Protein AF-A0A0B6YMJ9-F1 (afdb_monomer)

Organism: NCBI:txid1028688

Nearest PDB structures (foldseek):
  3bh7-assembly1_B  TM=9.594E-01  e=5.378E-07  Homo sapiens
  2bx6-assembly1_A  TM=9.738E-01  e=1.752E-06  Homo sapiens

Mean predicted aligned error: 4.58 Å

pLDDT: mean 92.6, std 5.02, range [67.75, 98.06]

Sequence (137 aa):
QLSHQFKSSGLSVFNNNWSNIHDFTPIPDEDANFSYLPLEAKVEDFVPLPEGDEFQSMQIKVDEESSVVPQSLGRRGAFSNESCLVVFFHDGESTERAIKFLHTVKSHKPNSLLVQTKEVAMGPDDAQRVFGSSSYA

InterPro domains:
  IPR016098 Cyclase-associated protein CAP/septum formation inhibitor MinC, C-terminal [G3DSA:2.160.20.70] (1-77)
  IPR036850 Nucleoside diphosphate kinase-like domain superfamily [G3DSA:3.30.70.141] (79-137)
  IPR039093 Protein XRP2 [PTHR15440] (1-136)

Structure (mmCIF, N/CA/C/O backbone):
data_AF-A0A0B6YMJ9-F1
#
_entry.id   AF-A0A0B6YMJ9-F1
#
loop_
_atom_site.group_PDB
_atom_site.id
_atom_site.type_symbol
_atom_site.label_atom_id
_atom_site.label_alt_id
_atom_site.label_comp_id
_atom_site.label_asym_id
_atom_site.label_entity_id
_atom_site.label_seq_id
_atom_site.pdbx_PDB_ins_code
_atom_site.Cartn_x
_atom_site.Cartn_y
_atom_site.Cartn_z
_atom_site.occupancy
_atom_site.B_iso_or_equiv
_atom_s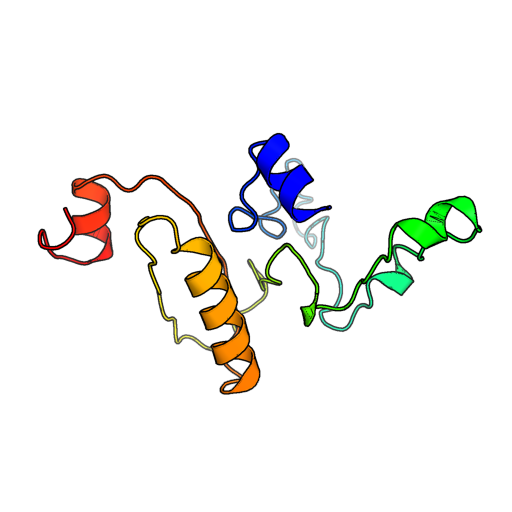ite.auth_seq_id
_atom_site.auth_comp_id
_atom_site.auth_asym_id
_atom_site.auth_atom_id
_atom_site.pdbx_PDB_model_num
ATOM 1 N N . GLN A 1 1 ? -13.556 11.729 6.550 1.00 88.75 1 GLN A N 1
ATOM 2 C CA . GLN A 1 1 ? -14.155 11.901 5.205 1.00 88.75 1 GLN A CA 1
ATOM 3 C C . GLN A 1 1 ? -13.483 11.008 4.161 1.00 88.75 1 GLN A C 1
ATOM 5 O O . GLN A 1 1 ? -14.187 10.253 3.501 1.00 88.75 1 GLN A O 1
ATOM 10 N N . LEU A 1 2 ? -12.149 11.018 4.054 1.00 94.69 2 LEU A N 1
ATOM 11 C CA . LEU A 1 2 ? -11.410 10.238 3.052 1.00 94.69 2 LEU A CA 1
ATOM 12 C C . LEU A 1 2 ? -11.660 8.717 3.117 1.00 94.69 2 LEU A C 1
ATOM 14 O O . LEU A 1 2 ? -11.946 8.110 2.092 1.00 94.69 2 LEU A O 1
ATOM 18 N N . SER A 1 3 ? -11.687 8.097 4.302 1.00 92.75 3 SER A N 1
ATOM 19 C CA . SER A 1 3 ? -11.993 6.655 4.425 1.00 92.75 3 SER A CA 1
ATOM 20 C C . SER A 1 3 ? -13.374 6.286 3.865 1.00 92.75 3 SER A C 1
ATOM 22 O O . SER A 1 3 ? -13.551 5.225 3.270 1.00 92.75 3 SER A O 1
ATOM 24 N N . HIS A 1 4 ? -14.358 7.183 4.004 1.00 94.56 4 HIS A N 1
ATOM 25 C CA . HIS A 1 4 ? -15.676 6.997 3.400 1.00 94.56 4 HIS A CA 1
ATOM 26 C C . HIS A 1 4 ? -15.616 7.128 1.874 1.00 94.56 4 HIS A C 1
ATOM 28 O O . HIS A 1 4 ? -16.263 6.350 1.185 1.00 94.56 4 HIS A O 1
ATOM 34 N N . GLN A 1 5 ? -14.826 8.068 1.344 1.00 97.38 5 GLN A N 1
ATOM 35 C CA . GLN A 1 5 ? -14.631 8.231 -0.102 1.00 97.38 5 GLN A CA 1
ATOM 36 C C . GLN A 1 5 ? -13.990 6.989 -0.740 1.00 97.38 5 GLN A C 1
ATOM 38 O O . GLN A 1 5 ? -14.426 6.565 -1.809 1.00 97.38 5 GLN A O 1
ATOM 43 N N . PHE A 1 6 ? -13.017 6.357 -0.072 1.00 97.25 6 PHE A N 1
ATOM 44 C CA . PHE A 1 6 ? -12.466 5.060 -0.493 1.00 97.25 6 PHE A CA 1
ATOM 45 C C . PHE A 1 6 ? -13.561 3.993 -0.580 1.00 97.25 6 PHE A C 1
ATOM 47 O O . PHE A 1 6 ? -13.751 3.379 -1.632 1.00 97.25 6 PHE A O 1
ATOM 54 N N . LYS A 1 7 ? -14.349 3.844 0.495 1.00 94.31 7 LYS A N 1
ATOM 55 C CA . LYS A 1 7 ? -15.459 2.886 0.553 1.00 94.31 7 LYS A CA 1
ATOM 56 C C . LYS A 1 7 ? -16.498 3.135 -0.543 1.00 94.31 7 LYS A C 1
ATOM 58 O O . LYS A 1 7 ? -16.890 2.195 -1.225 1.00 94.31 7 LYS A O 1
ATOM 63 N N . SER A 1 8 ? -16.931 4.382 -0.738 1.00 97.81 8 SER A N 1
ATOM 64 C CA . SER A 1 8 ? -17.928 4.726 -1.761 1.00 97.81 8 SER A CA 1
ATOM 65 C C . SER A 1 8 ? -17.414 4.532 -3.186 1.00 97.81 8 SER A C 1
ATOM 67 O O . SER A 1 8 ? -18.212 4.326 -4.091 1.00 97.81 8 SER A O 1
ATOM 69 N N . SER A 1 9 ? -16.094 4.579 -3.380 1.00 97.88 9 SER A N 1
ATOM 70 C CA . SER A 1 9 ? -15.451 4.339 -4.676 1.00 97.88 9 SER A CA 1
ATOM 71 C C . SER A 1 9 ? -15.155 2.857 -4.933 1.00 97.88 9 SER A C 1
ATOM 73 O O . SER A 1 9 ? -14.605 2.523 -5.977 1.00 97.88 9 SER A O 1
ATOM 75 N N . GLY A 1 10 ? -15.474 1.961 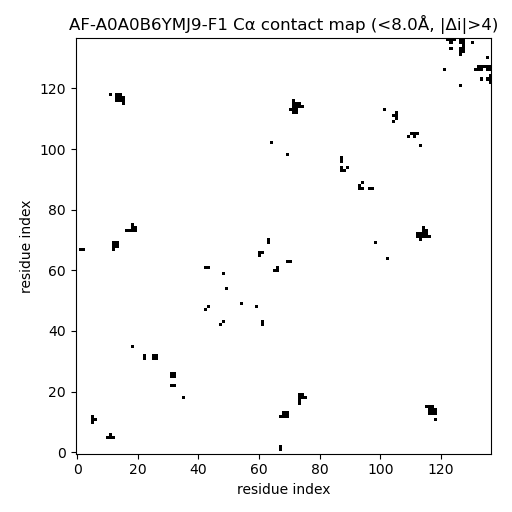-3.989 1.00 96.12 10 GLY A N 1
ATOM 76 C CA . GLY A 1 10 ? -15.137 0.538 -4.088 1.00 96.12 10 GLY A CA 1
ATOM 77 C C . GLY A 1 10 ? -13.632 0.255 -4.016 1.00 96.12 10 GLY A C 1
ATOM 78 O O . GLY A 1 10 ? -13.184 -0.799 -4.460 1.00 96.12 10 GLY A O 1
ATOM 79 N N . LEU A 1 11 ? -12.842 1.190 -3.476 1.00 96.88 11 LEU A N 1
ATOM 80 C CA . LEU A 1 11 ? -11.394 1.060 -3.345 1.00 96.88 11 LEU A CA 1
ATOM 81 C C . LEU A 1 11 ? -11.036 0.555 -1.946 1.00 96.88 11 LEU A C 1
ATOM 83 O O . LEU A 1 11 ? -11.364 1.187 -0.941 1.00 96.88 11 LEU A O 1
ATOM 87 N N . SER A 1 12 ? -10.313 -0.562 -1.884 1.00 96.38 12 SER A N 1
ATOM 88 C CA . SER A 1 12 ? -9.708 -1.033 -0.637 1.00 96.38 12 SER A CA 1
ATOM 89 C C . SER A 1 12 ? -8.416 -0.271 -0.354 1.00 96.38 12 SER A C 1
ATOM 91 O O . SER A 1 12 ? -7.534 -0.183 -1.210 1.00 96.38 12 SER A O 1
ATOM 93 N N . VAL A 1 13 ? -8.274 0.213 0.879 1.00 96.62 13 VAL A N 1
ATOM 94 C CA . VAL A 1 13 ? -7.040 0.846 1.375 1.00 96.62 13 VAL A CA 1
ATOM 95 C C . VAL A 1 13 ? -5.864 -0.133 1.459 1.00 96.62 13 VAL A C 1
ATOM 97 O O . VAL A 1 13 ? -4.715 0.295 1.481 1.00 96.62 13 VAL A O 1
ATOM 100 N N . PHE A 1 14 ? -6.138 -1.442 1.462 1.00 97.75 14 PHE A N 1
ATOM 101 C CA . PHE A 1 14 ? -5.128 -2.500 1.476 1.00 97.75 14 PHE A CA 1
ATOM 102 C C . PHE A 1 14 ? -4.726 -2.961 0.069 1.00 97.75 14 PHE A C 1
ATOM 104 O O . PHE A 1 14 ? -3.822 -3.772 -0.078 1.00 97.75 14 PHE A O 1
ATOM 111 N N . ASN A 1 15 ? -5.381 -2.482 -0.991 1.00 98.06 15 ASN A N 1
ATOM 112 C CA . ASN A 1 15 ? -5.063 -2.861 -2.367 1.00 98.06 15 ASN A CA 1
ATOM 113 C C . ASN A 1 15 ? -4.288 -1.750 -3.077 1.00 98.06 15 ASN A C 1
ATOM 115 O O . ASN A 1 15 ? -4.813 -1.071 -3.956 1.00 98.06 15 ASN A O 1
ATOM 119 N N . ASN A 1 16 ? -3.010 -1.603 -2.725 1.00 97.38 16 ASN A N 1
ATOM 120 C CA . ASN A 1 16 ? -2.118 -0.615 -3.321 1.00 97.38 16 ASN A CA 1
ATOM 121 C C . ASN A 1 16 ? -0.859 -1.285 -3.907 1.00 97.38 16 ASN A C 1
ATOM 123 O O . ASN A 1 16 ? -0.144 -2.001 -3.211 1.00 97.38 16 ASN A O 1
ATOM 127 N N . ASN A 1 17 ? -0.604 -1.062 -5.200 1.00 96.44 17 ASN A N 1
ATOM 128 C CA . ASN A 1 17 ? 0.536 -1.608 -5.944 1.00 96.44 17 ASN A CA 1
ATOM 129 C C . ASN A 1 17 ? 1.372 -0.486 -6.597 1.00 96.44 17 ASN A C 1
ATOM 131 O O . ASN A 1 17 ? 1.843 -0.630 -7.724 1.00 96.44 17 ASN A O 1
ATOM 135 N N . TRP A 1 18 ? 1.517 0.645 -5.897 1.00 96.94 18 TRP A N 1
ATOM 136 C CA . TRP A 1 18 ? 2.121 1.884 -6.405 1.00 96.94 18 TRP A CA 1
ATOM 137 C C . TRP A 1 18 ? 3.534 1.715 -6.989 1.00 96.94 18 TRP A C 1
ATOM 139 O O . TRP A 1 18 ? 3.910 2.452 -7.892 1.00 96.94 18 TRP A O 1
ATOM 149 N N . SER A 1 19 ? 4.319 0.752 -6.495 1.00 95.81 19 SER A N 1
ATOM 150 C CA . SER A 1 19 ? 5.724 0.580 -6.885 1.00 95.81 19 SER A CA 1
ATOM 151 C C . SER A 1 19 ? 5.951 -0.384 -8.055 1.00 95.81 19 SER A C 1
ATOM 153 O O . SER A 1 19 ? 7.057 -0.465 -8.568 1.00 95.81 19 SER A O 1
ATOM 155 N N . ASN A 1 20 ? 4.973 -1.204 -8.449 1.00 95.62 20 ASN A N 1
ATOM 156 C CA . ASN A 1 20 ? 5.178 -2.205 -9.504 1.00 95.62 20 ASN A CA 1
ATOM 157 C C . ASN A 1 20 ? 4.844 -1.619 -10.881 1.00 95.62 20 ASN A C 1
ATOM 159 O O . ASN A 1 20 ? 3.809 -1.934 -11.471 1.00 95.62 20 ASN A O 1
ATOM 163 N N . ILE A 1 21 ? 5.714 -0.729 -11.345 1.00 96.25 21 ILE A N 1
ATOM 164 C CA . ILE A 1 21 ? 5.549 -0.003 -12.601 1.00 96.25 21 ILE A CA 1
ATOM 165 C C . ILE A 1 21 ? 5.974 -0.906 -13.762 1.00 96.25 21 ILE A C 1
ATOM 167 O O . ILE A 1 21 ? 7.025 -1.547 -13.718 1.00 96.25 21 ILE A O 1
ATOM 171 N N . HIS A 1 22 ? 5.138 -0.961 -14.797 1.00 95.88 22 HIS A N 1
ATOM 172 C CA . HIS A 1 22 ? 5.479 -1.587 -16.067 1.00 95.88 22 HIS A CA 1
ATOM 173 C C . HIS A 1 22 ? 5.839 -0.499 -17.077 1.00 95.88 22 HIS A C 1
ATOM 175 O O . HIS A 1 22 ? 5.008 0.356 -17.382 1.00 95.88 22 HIS A O 1
ATOM 181 N N . ASP A 1 23 ? 7.068 -0.544 -17.581 1.00 96.44 23 ASP A N 1
ATOM 182 C CA . ASP A 1 23 ? 7.528 0.318 -18.663 1.00 96.44 23 ASP A CA 1
ATOM 183 C C . ASP A 1 23 ? 7.314 -0.398 -20.001 1.00 96.44 23 ASP A C 1
ATOM 185 O O . ASP A 1 23 ? 7.917 -1.440 -20.262 1.00 96.44 23 ASP A O 1
ATOM 189 N N . PHE A 1 24 ? 6.422 0.144 -20.832 1.00 97.38 24 PHE A N 1
ATOM 190 C CA . PHE A 1 24 ? 6.134 -0.397 -22.162 1.00 97.38 24 PHE A CA 1
ATOM 191 C C . PHE A 1 24 ? 7.227 -0.064 -23.189 1.00 97.38 24 PHE A C 1
ATOM 193 O O . PHE A 1 24 ? 7.247 -0.658 -24.267 1.00 97.38 24 PHE A O 1
ATOM 200 N N . THR A 1 25 ? 8.117 0.881 -22.880 1.00 96.00 25 THR A N 1
ATOM 201 C CA . THR A 1 25 ? 9.148 1.397 -23.787 1.00 96.00 25 THR A CA 1
ATOM 202 C C . THR A 1 25 ? 10.500 1.510 -23.075 1.00 96.00 25 THR A C 1
ATOM 204 O O . THR A 1 25 ? 11.056 2.608 -22.998 1.00 96.00 25 THR A O 1
ATOM 207 N N . PRO A 1 26 ? 11.048 0.399 -22.545 1.00 96.06 26 PRO A N 1
ATOM 208 C CA . PRO A 1 26 ? 12.354 0.431 -21.904 1.00 96.06 26 PRO A CA 1
ATOM 209 C C . PRO A 1 26 ? 13.426 0.803 -22.931 1.00 96.06 26 PRO A C 1
ATOM 211 O O . PRO A 1 26 ? 13.404 0.316 -24.067 1.00 96.06 26 PRO A O 1
ATOM 214 N N . ILE A 1 27 ? 14.369 1.651 -22.527 1.00 95.94 27 ILE A N 1
ATOM 215 C CA . ILE A 1 27 ? 15.523 1.998 -23.354 1.00 95.94 27 ILE A CA 1
ATOM 216 C C . ILE A 1 27 ? 16.599 0.930 -23.104 1.00 95.94 27 ILE A C 1
ATOM 218 O O . ILE A 1 27 ? 17.012 0.751 -21.956 1.00 95.94 27 ILE A O 1
ATOM 222 N N . PRO A 1 28 ? 17.017 0.158 -24.127 1.00 94.25 28 PRO A N 1
ATOM 223 C CA . PRO A 1 28 ? 18.055 -0.851 -23.952 1.00 94.25 28 PRO A CA 1
ATOM 224 C C . PRO A 1 28 ? 19.344 -0.231 -23.414 1.00 94.25 28 PRO A C 1
ATOM 226 O O . PRO A 1 28 ? 19.742 0.840 -23.860 1.00 94.25 28 PRO A O 1
ATOM 229 N N . ASP A 1 29 ? 19.992 -0.936 -22.488 1.00 93.12 29 ASP A N 1
ATOM 230 C CA . ASP A 1 29 ? 21.267 -0.547 -21.871 1.00 93.12 29 ASP A CA 1
ATOM 231 C C . ASP A 1 29 ? 21.239 0.752 -21.031 1.00 93.12 29 ASP A C 1
ATOM 233 O O . ASP A 1 29 ? 22.293 1.213 -20.593 1.00 93.12 29 ASP A O 1
ATOM 237 N N . GLU A 1 30 ? 20.055 1.304 -20.741 1.00 94.69 30 GLU A N 1
ATOM 238 C CA . GLU A 1 30 ? 19.863 2.433 -19.822 1.00 94.69 30 GLU A CA 1
ATOM 239 C C . GLU A 1 30 ? 19.119 2.022 -18.540 1.00 94.69 30 GLU A C 1
ATOM 241 O O . GLU A 1 30 ? 18.480 0.967 -18.458 1.00 94.69 30 GLU A O 1
ATOM 246 N N . ASP A 1 31 ? 19.216 2.877 -17.517 1.00 91.56 31 ASP A N 1
ATOM 247 C CA . ASP A 1 31 ? 18.416 2.748 -16.301 1.00 91.56 31 ASP A CA 1
ATOM 248 C C . ASP A 1 31 ? 16.915 2.884 -16.612 1.00 91.56 31 ASP A C 1
ATOM 250 O O . ASP A 1 31 ? 16.499 3.407 -17.647 1.00 91.56 31 ASP A O 1
ATOM 254 N N . ALA A 1 32 ? 16.070 2.416 -15.690 1.00 92.62 32 ALA A N 1
ATOM 255 C CA . ALA A 1 32 ? 14.625 2.515 -15.853 1.00 92.62 32 ALA A CA 1
ATOM 256 C C . ALA A 1 32 ? 14.173 3.977 -16.040 1.00 92.62 32 ALA A C 1
ATOM 258 O O . ALA A 1 32 ? 14.601 4.869 -15.309 1.00 92.62 32 ALA A O 1
ATOM 259 N N . ASN A 1 33 ? 13.200 4.201 -16.933 1.00 96.06 33 ASN A N 1
ATOM 260 C CA . ASN A 1 33 ? 12.583 5.518 -17.172 1.00 96.06 33 ASN A CA 1
ATOM 261 C C . ASN A 1 33 ? 11.796 6.070 -15.967 1.00 96.06 33 ASN A C 1
ATOM 263 O O . ASN A 1 33 ? 11.195 7.143 -16.029 1.00 96.06 33 ASN A O 1
ATOM 267 N N . PHE A 1 34 ? 11.748 5.318 -14.873 1.00 95.25 34 PHE A N 1
ATOM 268 C CA . PHE A 1 34 ? 11.097 5.693 -13.637 1.00 95.25 34 PHE A CA 1
ATOM 269 C C . PHE A 1 34 ? 12.010 5.376 -12.460 1.00 95.25 34 PHE A C 1
ATOM 271 O O . PHE A 1 34 ? 12.815 4.446 -12.478 1.00 95.25 34 PHE A O 1
ATOM 278 N N . SER A 1 35 ? 11.817 6.122 -11.386 1.00 94.44 35 SER A N 1
ATOM 279 C CA . SER A 1 35 ? 12.442 5.861 -10.100 1.00 94.44 35 SER A CA 1
ATOM 280 C C . SER A 1 35 ? 11.425 6.097 -8.990 1.00 94.44 35 SER A C 1
ATOM 282 O O . SER A 1 35 ? 10.322 6.601 -9.217 1.00 94.44 35 SER A O 1
ATOM 284 N N . TYR A 1 36 ? 11.771 5.690 -7.774 1.00 94.38 36 TYR A N 1
ATOM 285 C CA . TYR A 1 36 ? 10.948 5.972 -6.607 1.00 94.38 36 TYR A CA 1
ATOM 286 C C . TYR A 1 36 ? 11.438 7.243 -5.917 1.00 94.38 36 TYR A C 1
ATOM 288 O O . TYR A 1 36 ? 12.644 7.457 -5.800 1.00 94.38 36 TYR A O 1
ATOM 296 N N . LEU A 1 37 ? 10.512 8.032 -5.369 1.00 95.06 37 LEU A N 1
ATOM 297 C CA . LEU A 1 37 ? 10.869 9.147 -4.486 1.00 95.06 37 LEU A CA 1
ATOM 298 C C . LEU A 1 37 ? 11.708 8.656 -3.286 1.00 95.06 37 LEU A C 1
ATOM 300 O O . LEU A 1 37 ? 11.546 7.498 -2.880 1.00 95.06 37 LEU A O 1
ATOM 304 N N . PRO A 1 38 ? 12.576 9.493 -2.690 1.00 93.19 38 PRO A N 1
ATOM 305 C CA . PRO A 1 38 ? 13.262 9.166 -1.436 1.00 93.19 38 PRO A CA 1
ATOM 306 C C . PRO A 1 38 ? 12.280 8.751 -0.328 1.00 93.19 38 PRO A C 1
ATOM 308 O O . PRO A 1 38 ? 11.130 9.185 -0.333 1.00 93.19 38 PRO A O 1
ATOM 311 N N . LEU A 1 39 ? 12.704 7.904 0.616 1.00 89.25 39 LEU A N 1
ATOM 312 C CA . LEU A 1 39 ? 11.833 7.474 1.726 1.00 89.25 39 LEU A CA 1
ATOM 313 C C . LEU A 1 39 ? 11.542 8.622 2.700 1.00 89.25 39 LEU A C 1
ATOM 315 O O . LEU A 1 39 ? 10.485 8.664 3.317 1.00 89.25 39 LEU A O 1
ATOM 319 N N . GLU A 1 40 ? 12.479 9.556 2.796 1.00 91.19 40 GLU A N 1
ATOM 320 C CA . GLU A 1 40 ? 12.464 10.727 3.665 1.00 91.19 40 GLU A CA 1
ATOM 321 C C . GLU A 1 40 ? 11.754 11.923 3.012 1.00 91.19 40 GLU A C 1
ATOM 323 O O . GLU A 1 40 ? 11.672 12.996 3.612 1.00 91.19 40 GLU A O 1
ATOM 328 N N . ALA A 1 41 ? 11.264 11.754 1.778 1.00 94.06 41 ALA A N 1
ATOM 329 C CA . ALA A 1 41 ? 10.522 12.775 1.055 1.00 94.06 41 ALA A CA 1
ATOM 330 C C . ALA A 1 41 ? 9.253 13.155 1.827 1.00 94.06 41 ALA A C 1
ATOM 332 O O . ALA A 1 41 ? 8.424 12.297 2.142 1.00 94.06 41 ALA A O 1
ATOM 333 N N . LYS A 1 42 ? 9.077 14.449 2.104 1.00 93.75 42 LYS A N 1
ATOM 334 C CA . LYS A 1 42 ? 7.855 14.945 2.736 1.00 93.75 42 LYS A CA 1
ATOM 335 C C . LYS A 1 42 ? 6.796 15.170 1.673 1.00 93.75 42 LYS A C 1
ATOM 337 O O . LYS A 1 42 ? 7.083 15.740 0.627 1.00 93.75 42 LYS A O 1
ATOM 342 N N . VAL A 1 43 ? 5.557 14.775 1.961 1.00 94.81 43 VAL A N 1
ATOM 343 C CA . VAL A 1 43 ? 4.421 14.973 1.044 1.00 94.81 43 VAL A CA 1
ATOM 344 C C . VAL A 1 43 ? 4.286 16.446 0.643 1.00 94.81 43 VAL A C 1
ATOM 346 O O . VAL A 1 43 ? 4.087 16.739 -0.531 1.00 94.81 43 VAL A O 1
ATOM 349 N N . GLU A 1 44 ? 4.479 17.360 1.594 1.00 94.75 44 GLU A N 1
ATOM 350 C CA . GLU A 1 44 ? 4.334 18.810 1.406 1.00 94.75 44 GLU A CA 1
ATOM 351 C C . GLU A 1 44 ? 5.360 19.414 0.438 1.00 94.75 44 GLU A C 1
ATOM 353 O O . GLU A 1 44 ? 5.067 20.429 -0.188 1.00 94.75 44 GLU A O 1
ATOM 358 N N . ASP A 1 45 ? 6.523 18.774 0.259 1.00 94.06 45 ASP A N 1
ATOM 359 C CA . ASP A 1 45 ? 7.545 19.232 -0.691 1.00 94.06 45 ASP A CA 1
ATOM 360 C C . ASP A 1 45 ? 7.092 19.033 -2.154 1.00 94.06 45 ASP A C 1
ATOM 362 O O . ASP A 1 45 ? 7.618 19.672 -3.065 1.00 94.06 45 ASP A O 1
ATOM 366 N N . PHE A 1 46 ? 6.110 18.152 -2.387 1.00 96.00 46 PHE A N 1
ATOM 367 C CA . PHE A 1 46 ? 5.583 17.808 -3.714 1.00 96.00 46 PHE A CA 1
ATOM 368 C C . PHE A 1 46 ? 4.126 18.237 -3.901 1.00 96.00 46 PHE A C 1
ATOM 370 O O . PHE A 1 46 ? 3.717 18.586 -5.008 1.00 96.00 46 PHE A O 1
ATOM 377 N N . VAL A 1 47 ? 3.334 18.180 -2.831 1.00 95.31 47 VAL A N 1
ATOM 378 C CA . VAL A 1 47 ? 1.908 18.506 -2.814 1.00 95.31 47 VAL A CA 1
ATOM 379 C C . VAL A 1 47 ? 1.647 19.416 -1.610 1.00 95.31 47 VAL A C 1
ATOM 381 O O . VAL A 1 47 ? 1.381 18.914 -0.515 1.00 95.31 47 VAL A O 1
ATOM 384 N N . PRO A 1 48 ? 1.747 20.747 -1.779 1.00 92.50 48 PRO A N 1
ATOM 385 C CA . PRO A 1 48 ? 1.504 21.683 -0.691 1.00 92.50 48 PRO A CA 1
ATOM 386 C C . PRO A 1 48 ? 0.042 21.626 -0.243 1.00 92.50 48 PRO A C 1
ATOM 388 O O . PRO A 1 48 ? -0.866 21.362 -1.040 1.00 92.50 48 PRO A O 1
ATOM 391 N N . LEU A 1 49 ? -0.190 21.890 1.042 1.00 92.69 49 LEU A N 1
ATOM 392 C CA . LEU A 1 49 ? -1.544 22.000 1.571 1.00 92.69 49 LEU A CA 1
ATOM 393 C C . LEU A 1 49 ? -2.256 23.206 0.940 1.00 92.69 49 LEU A C 1
ATOM 395 O O . LEU A 1 49 ? -1.641 24.262 0.786 1.00 92.69 49 LEU A O 1
ATOM 399 N N . PRO A 1 50 ? -3.542 23.071 0.573 1.00 92.69 50 PRO A N 1
ATOM 400 C CA . PRO A 1 50 ? -4.290 24.182 0.009 1.00 92.69 50 PRO A CA 1
ATOM 401 C C . PRO A 1 50 ? -4.427 25.312 1.037 1.00 92.69 50 PRO A C 1
ATOM 403 O O . PRO A 1 50 ? -4.789 25.082 2.192 1.00 92.69 50 PRO A O 1
ATOM 406 N N . GLU A 1 51 ? -4.150 26.535 0.591 1.00 89.19 51 GLU A N 1
ATOM 407 C CA . GLU A 1 51 ? -4.347 27.764 1.360 1.00 89.19 51 GLU A CA 1
ATOM 408 C C . GLU A 1 51 ? -5.745 28.338 1.087 1.00 89.19 51 GLU A C 1
ATOM 410 O O . GLU A 1 51 ? -6.271 28.190 -0.015 1.00 89.19 51 GLU A O 1
ATOM 415 N N . GLY A 1 52 ? -6.345 29.005 2.076 1.00 89.75 52 GLY A N 1
ATOM 416 C CA . GLY A 1 52 ? -7.668 29.630 1.954 1.00 89.75 52 GLY A CA 1
ATOM 417 C C . GLY A 1 52 ? -8.660 29.156 3.015 1.00 89.75 52 GLY A C 1
ATOM 418 O O . GLY A 1 52 ? -8.645 27.999 3.449 1.00 89.75 52 GLY A O 1
ATOM 419 N N . ASP A 1 53 ? -9.532 30.066 3.450 1.00 90.12 53 ASP A N 1
ATOM 420 C CA . ASP A 1 53 ? -10.531 29.794 4.490 1.00 90.12 53 ASP A CA 1
ATOM 421 C C . ASP A 1 53 ? -11.531 28.710 4.052 1.00 90.12 53 ASP A C 1
ATOM 423 O O . ASP A 1 53 ? -12.023 27.942 4.882 1.00 90.12 53 ASP A O 1
ATOM 427 N N . GLU A 1 54 ? -11.785 28.574 2.746 1.00 92.38 54 GLU A N 1
ATOM 428 C CA . GLU A 1 54 ? -12.684 27.559 2.197 1.00 92.38 54 GLU A CA 1
ATOM 429 C C . GLU A 1 54 ? -12.218 26.115 2.461 1.00 92.38 54 GLU A C 1
ATOM 431 O O . GLU A 1 54 ? -13.048 25.205 2.550 1.00 92.38 54 GLU A O 1
ATOM 436 N N . PHE A 1 55 ? -10.913 25.895 2.660 1.00 90.12 55 PHE A N 1
ATOM 437 C CA . PHE A 1 55 ? -10.331 24.568 2.888 1.00 90.12 55 PHE A CA 1
ATOM 438 C C . PHE A 1 55 ? -10.117 24.242 4.372 1.00 90.12 55 PHE A C 1
ATOM 440 O O . PHE A 1 55 ? -9.869 23.083 4.710 1.00 90.12 55 PHE A O 1
ATOM 447 N N . GLN A 1 56 ? -10.279 25.211 5.284 1.00 85.88 56 GLN A N 1
ATOM 448 C CA . GLN A 1 56 ? -10.051 25.002 6.725 1.00 85.88 56 GLN A CA 1
ATOM 449 C C . GLN A 1 56 ? -10.928 23.891 7.314 1.00 85.88 56 GLN A C 1
ATOM 451 O O . GLN A 1 56 ? -10.503 23.152 8.20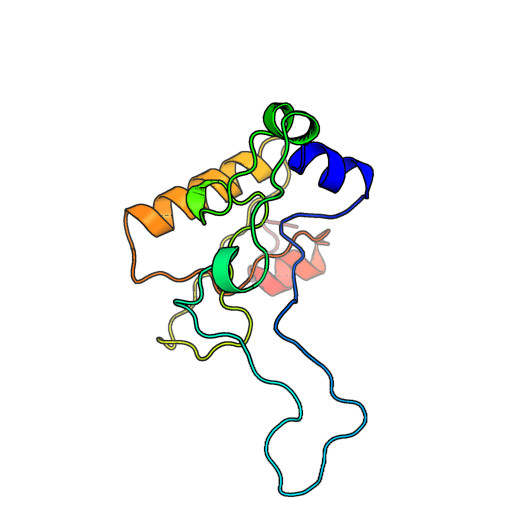4 1.00 85.88 56 GLN A O 1
ATOM 456 N N . SER A 1 57 ? -12.144 23.724 6.786 1.00 90.81 57 SER A N 1
ATOM 457 C CA . SER A 1 57 ? -13.071 22.678 7.229 1.00 90.81 57 SER A CA 1
ATOM 458 C C . SER A 1 57 ? -12.590 21.249 6.928 1.00 90.81 57 SER A C 1
ATOM 460 O O . SER A 1 57 ? -13.064 20.307 7.564 1.00 90.81 57 SER A O 1
ATOM 462 N N . MET A 1 58 ? -11.638 21.069 6.002 1.00 89.81 58 MET A N 1
ATOM 463 C CA . MET A 1 58 ? -11.177 19.751 5.552 1.00 89.81 58 MET A CA 1
ATOM 464 C C . MET A 1 58 ? -10.217 19.062 6.530 1.00 89.81 58 MET A C 1
ATOM 466 O O . MET A 1 58 ? -10.081 17.841 6.459 1.00 89.81 58 MET A O 1
ATOM 470 N N . GLN A 1 59 ? -9.572 19.811 7.436 1.00 90.06 59 GLN A N 1
ATOM 471 C CA . GLN A 1 59 ? -8.644 19.284 8.45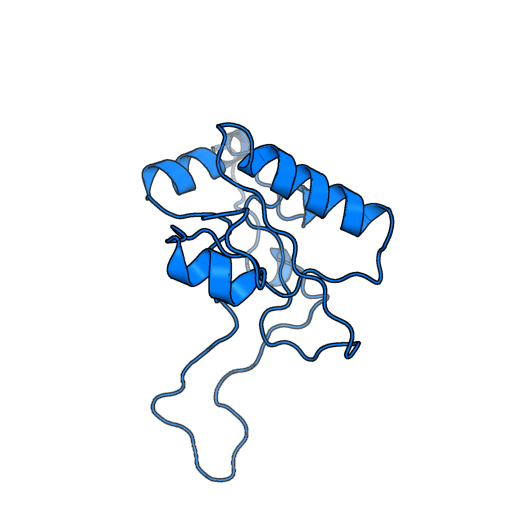4 1.00 90.06 59 GLN A CA 1
ATOM 472 C C . GLN A 1 59 ? -7.610 18.291 7.878 1.00 90.06 59 GLN A C 1
ATOM 474 O O . GLN A 1 59 ? -7.430 17.187 8.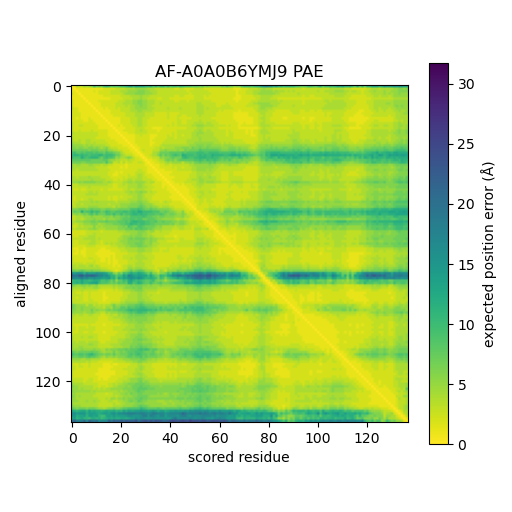396 1.00 90.06 59 GLN A O 1
ATOM 479 N N . ILE A 1 60 ? -6.970 18.664 6.765 1.00 93.19 60 ILE A N 1
ATOM 480 C CA . ILE A 1 60 ? -6.038 17.794 6.038 1.00 93.19 60 ILE A CA 1
ATOM 481 C C . ILE A 1 60 ? -4.804 17.524 6.901 1.00 93.19 60 ILE A C 1
ATOM 483 O O . ILE A 1 60 ? -4.219 18.437 7.479 1.00 93.19 60 ILE A O 1
ATOM 487 N N . LYS A 1 61 ? -4.407 16.254 6.955 1.00 93.62 61 LYS A N 1
ATOM 488 C CA . LYS A 1 61 ? -3.160 15.799 7.561 1.00 93.62 61 LYS A CA 1
ATOM 489 C C . LYS A 1 61 ? -2.391 14.960 6.551 1.00 93.62 61 LYS A C 1
ATOM 491 O O . LYS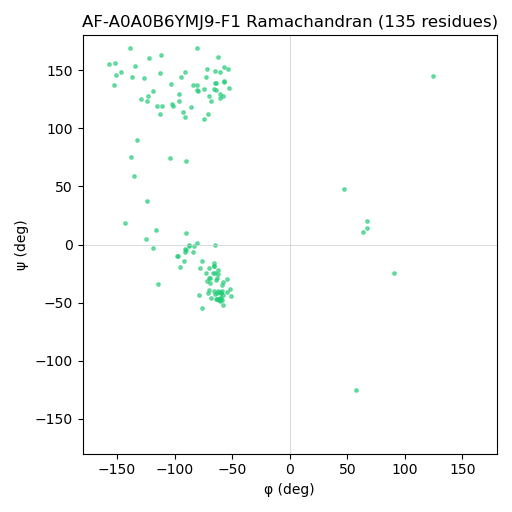 A 1 61 ? -2.995 14.236 5.760 1.00 93.62 61 LYS A O 1
ATOM 496 N N . VAL A 1 62 ? -1.073 15.094 6.577 1.00 94.06 62 VAL A N 1
ATOM 497 C CA . VAL A 1 62 ? -0.138 14.457 5.633 1.00 94.06 62 VAL A CA 1
ATOM 498 C C . VAL A 1 62 ? 0.930 13.630 6.344 1.00 94.06 62 VAL A C 1
ATOM 500 O O . VAL A 1 62 ? 1.845 13.114 5.706 1.00 94.06 62 VAL A O 1
ATOM 503 N N . ASP A 1 63 ? 0.825 13.504 7.667 1.00 91.56 63 ASP A N 1
ATOM 504 C CA . ASP A 1 63 ? 1.676 12.619 8.444 1.00 91.56 63 ASP A CA 1
ATOM 505 C C . ASP A 1 63 ? 1.302 11.150 8.202 1.00 91.56 63 ASP A C 1
ATOM 507 O O . ASP A 1 63 ? 0.156 10.799 7.919 1.00 91.56 63 ASP A O 1
ATOM 511 N N . GLU A 1 64 ? 2.291 10.272 8.326 1.00 88.56 64 GLU A N 1
ATOM 512 C CA . GLU A 1 64 ? 2.113 8.845 8.070 1.00 88.56 64 GLU A CA 1
ATOM 513 C C . GLU A 1 64 ? 1.124 8.181 9.046 1.00 88.56 64 GLU A C 1
ATOM 515 O O . GLU A 1 64 ? 0.444 7.226 8.675 1.00 88.56 64 GLU A O 1
ATOM 520 N N . GLU A 1 65 ? 1.022 8.669 10.286 1.00 87.88 65 GLU A N 1
ATOM 521 C CA . GLU A 1 65 ? 0.167 8.069 11.318 1.00 87.88 65 GLU A CA 1
ATOM 522 C C . GLU A 1 65 ? -1.321 8.299 11.049 1.00 87.88 65 GLU A C 1
ATOM 524 O O . GLU A 1 65 ? -2.145 7.447 11.383 1.00 87.88 65 GLU A O 1
ATOM 529 N N . SER A 1 66 ? -1.667 9.428 10.430 1.00 91.19 66 SER A N 1
ATOM 530 C CA . SER A 1 66 ? -3.035 9.774 10.048 1.00 91.19 66 SER A CA 1
ATOM 531 C C . SER A 1 66 ? -3.428 9.297 8.648 1.00 91.19 66 SER A C 1
ATOM 533 O O . SER A 1 66 ? -4.595 9.433 8.259 1.00 91.19 66 SER A O 1
ATOM 535 N N . SER A 1 67 ? -2.489 8.712 7.895 1.00 94.00 67 SER A N 1
ATOM 536 C CA . SER A 1 67 ? -2.750 8.220 6.546 1.00 94.00 67 SER A CA 1
ATOM 537 C C . SER A 1 67 ? -3.830 7.137 6.538 1.00 94.00 67 SER A C 1
ATOM 539 O O . SER A 1 67 ? -3.761 6.128 7.239 1.00 94.00 67 SER A O 1
ATOM 541 N N . VAL A 1 68 ? -4.824 7.317 5.667 1.00 95.06 68 VAL A N 1
ATOM 542 C CA . VAL A 1 68 ? -5.890 6.328 5.437 1.00 95.06 68 VAL A CA 1
ATOM 543 C C . VAL A 1 68 ? -5.359 5.080 4.724 1.00 95.06 68 VAL A C 1
ATOM 545 O O . VAL A 1 68 ? -5.902 3.991 4.899 1.00 95.06 68 VAL A O 1
ATOM 548 N N . VAL A 1 69 ? -4.305 5.232 3.919 1.00 96.06 69 VAL A N 1
ATOM 549 C CA . VAL A 1 69 ? -3.643 4.135 3.208 1.00 96.06 69 VAL A CA 1
ATOM 550 C C . VAL A 1 69 ? -2.355 3.785 3.956 1.00 96.06 69 VAL A C 1
ATOM 552 O O . VAL A 1 69 ? -1.491 4.657 4.081 1.00 96.06 69 VAL A O 1
ATOM 555 N N . PRO A 1 70 ? -2.177 2.537 4.428 1.00 95.12 70 PRO A N 1
ATOM 556 C CA . PRO A 1 70 ? -0.945 2.133 5.094 1.00 95.12 70 PRO A CA 1
ATOM 557 C C . PRO A 1 70 ? 0.282 2.342 4.201 1.00 95.12 70 PRO A C 1
ATOM 559 O O . PRO A 1 70 ? 0.325 1.860 3.063 1.00 95.12 70 PRO A O 1
ATOM 562 N N . GLN A 1 71 ? 1.296 3.036 4.719 1.00 93.56 71 GLN A N 1
ATOM 563 C CA . GLN A 1 71 ? 2.532 3.277 3.983 1.00 93.56 71 GLN A CA 1
ATOM 564 C C . GLN A 1 71 ? 3.324 1.971 3.864 1.00 93.56 71 GLN A C 1
ATOM 566 O O . GLN A 1 71 ? 3.805 1.413 4.848 1.00 93.56 71 GLN A O 1
ATOM 571 N N . SER A 1 72 ? 3.423 1.461 2.638 1.00 94.31 72 SER A N 1
ATOM 572 C CA . SER A 1 72 ? 4.100 0.205 2.317 1.00 94.31 72 SER A CA 1
ATOM 573 C C . SER A 1 72 ? 5.348 0.456 1.477 1.00 94.31 72 SER A C 1
ATOM 575 O O . SER A 1 72 ? 5.382 1.373 0.655 1.00 94.31 72 SER A O 1
ATOM 577 N N . LEU A 1 73 ? 6.375 -0.376 1.658 1.00 93.94 73 LEU A N 1
ATOM 578 C CA . LEU A 1 73 ? 7.619 -0.294 0.890 1.00 93.94 73 LEU A CA 1
ATOM 579 C C . LEU A 1 73 ? 7.465 -0.777 -0.554 1.00 93.94 73 LEU A C 1
ATOM 581 O O . LEU A 1 73 ? 8.239 -0.367 -1.420 1.00 93.94 73 LEU A O 1
ATOM 585 N N . GLY A 1 74 ? 6.486 -1.642 -0.824 1.00 93.69 74 GLY A N 1
ATOM 586 C CA . GLY A 1 74 ? 6.278 -2.234 -2.136 1.00 93.69 74 GLY A CA 1
ATOM 587 C C . GLY A 1 74 ? 7.524 -2.979 -2.621 1.00 93.69 74 GLY A C 1
ATOM 588 O O . GLY A 1 74 ? 8.040 -3.859 -1.939 1.00 93.69 74 GLY A O 1
ATOM 589 N N . ARG A 1 75 ? 8.011 -2.614 -3.810 1.00 90.94 75 ARG A N 1
ATOM 590 C CA . ARG A 1 75 ? 9.203 -3.186 -4.461 1.00 90.94 75 ARG A CA 1
ATOM 591 C C . ARG A 1 75 ? 10.512 -2.477 -4.115 1.00 90.94 75 ARG A C 1
ATOM 593 O O . ARG A 1 75 ? 11.529 -2.744 -4.756 1.00 90.94 75 ARG A O 1
ATOM 600 N N . ARG A 1 76 ? 10.518 -1.569 -3.137 1.00 88.12 76 ARG A N 1
ATOM 601 C CA . ARG A 1 76 ? 11.784 -1.052 -2.603 1.00 88.12 76 ARG A CA 1
ATOM 602 C C . ARG A 1 76 ? 12.592 -2.210 -2.012 1.00 88.12 76 ARG A C 1
ATOM 604 O O . ARG A 1 76 ? 12.020 -3.187 -1.533 1.00 88.12 76 ARG A O 1
ATOM 611 N N . GLY A 1 77 ? 13.919 -2.102 -2.080 1.00 72.19 77 GLY A N 1
ATOM 612 C CA . GLY A 1 77 ? 14.822 -3.150 -1.607 1.00 72.19 77 GLY A CA 1
ATOM 613 C C . GLY A 1 77 ? 14.507 -3.570 -0.170 1.00 72.19 77 GLY A C 1
ATOM 614 O O . GLY A 1 77 ? 14.280 -2.724 0.695 1.00 72.19 77 GLY A O 1
ATOM 615 N N . ALA A 1 78 ? 14.476 -4.880 0.072 1.00 70.38 78 ALA A N 1
ATOM 616 C CA . ALA A 1 78 ? 14.290 -5.412 1.410 1.00 70.38 78 ALA A CA 1
ATOM 617 C C . ALA A 1 78 ? 15.578 -5.231 2.226 1.00 70.38 78 ALA A C 1
ATOM 619 O O . ALA A 1 78 ? 16.671 -5.549 1.760 1.00 70.38 78 ALA A O 1
ATOM 620 N N . PHE A 1 79 ? 15.440 -4.756 3.462 1.00 74.50 79 PHE A N 1
ATOM 621 C CA . PHE A 1 79 ? 16.555 -4.627 4.410 1.00 74.50 79 PHE A CA 1
ATOM 622 C C . P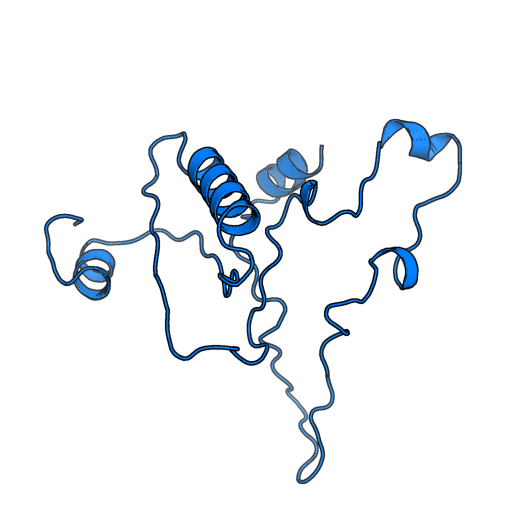HE A 1 79 ? 16.853 -5.943 5.154 1.00 74.50 79 PHE A C 1
ATOM 624 O O . PHE A 1 79 ? 17.758 -6.002 5.981 1.00 74.50 79 PHE A O 1
ATOM 631 N N . SER A 1 80 ? 16.072 -6.992 4.876 1.00 85.06 80 SER A N 1
ATOM 632 C CA . SER A 1 80 ? 16.172 -8.328 5.463 1.00 85.06 80 SER A CA 1
ATOM 633 C C . SER A 1 80 ? 15.644 -9.379 4.481 1.00 85.06 80 SER A C 1
ATOM 635 O O . SER A 1 80 ? 14.830 -9.070 3.612 1.00 85.06 80 SER A O 1
ATOM 637 N N . ASN A 1 81 ? 16.090 -10.626 4.631 1.00 86.38 81 ASN A N 1
ATOM 638 C CA . ASN A 1 81 ? 15.536 -11.796 3.945 1.00 86.38 81 ASN A CA 1
ATOM 639 C C . ASN A 1 81 ? 14.414 -12.487 4.746 1.00 86.38 81 ASN A C 1
ATOM 641 O O . ASN A 1 81 ? 13.817 -13.447 4.261 1.00 86.38 81 ASN A O 1
ATOM 645 N N . GLU A 1 82 ? 14.130 -12.021 5.962 1.00 92.00 82 GLU A N 1
ATOM 646 C CA . GLU A 1 82 ? 13.031 -12.518 6.783 1.00 92.00 82 GLU A CA 1
ATOM 647 C C . GLU A 1 82 ? 11.704 -11.888 6.341 1.00 92.00 82 GLU A C 1
ATOM 649 O O . GLU A 1 82 ? 11.618 -10.692 6.064 1.00 92.00 82 GLU A O 1
ATOM 654 N N . SER A 1 83 ? 10.648 -12.697 6.268 1.00 92.38 83 SER A N 1
ATOM 655 C CA . SER A 1 83 ? 9.303 -12.252 5.903 1.00 92.38 83 SER A CA 1
ATOM 656 C C . SER A 1 83 ? 8.265 -12.892 6.813 1.00 92.38 83 SER A C 1
ATOM 658 O O . SER A 1 83 ? 8.390 -14.052 7.198 1.00 92.38 83 SER A O 1
ATOM 660 N N . CYS A 1 84 ? 7.220 -12.132 7.133 1.00 94.31 84 CYS A N 1
ATOM 661 C CA . CYS A 1 84 ? 6.101 -12.589 7.946 1.00 94.31 84 CYS A CA 1
ATOM 662 C C . CYS A 1 84 ? 4.791 -12.263 7.227 1.00 94.31 84 CYS A C 1
ATOM 664 O O . CYS A 1 84 ? 4.545 -11.109 6.872 1.00 94.31 84 CYS A O 1
ATOM 666 N N . LEU A 1 85 ? 3.959 -13.284 7.016 1.00 95.75 85 LEU A N 1
ATOM 667 C CA . LEU A 1 85 ? 2.602 -13.126 6.507 1.00 95.75 85 LEU A CA 1
ATOM 668 C C . LEU A 1 85 ? 1.628 -13.111 7.685 1.00 95.75 85 LEU A C 1
ATOM 670 O O . LEU A 1 85 ? 1.633 -14.019 8.514 1.00 95.75 85 LEU A O 1
ATOM 674 N N . VAL A 1 86 ? 0.755 -12.108 7.717 1.00 96.75 86 VAL A N 1
ATOM 675 C CA . VAL A 1 86 ? -0.346 -12.017 8.678 1.00 96.75 86 VAL A CA 1
ATOM 676 C C . VAL A 1 86 ? -1.643 -11.899 7.896 1.00 96.75 86 VAL A C 1
ATOM 678 O O . VAL A 1 86 ? -1.758 -11.050 7.014 1.00 96.75 86 VAL A O 1
ATOM 681 N N . VAL A 1 87 ? -2.611 -12.757 8.212 1.00 96.38 87 VAL A N 1
ATOM 682 C CA . VAL A 1 87 ? -3.918 -12.780 7.550 1.00 96.38 87 VAL A CA 1
ATOM 683 C C . VAL A 1 87 ? -5.009 -12.490 8.571 1.00 96.38 87 VAL A C 1
ATOM 685 O O . VAL A 1 87 ? -5.037 -13.081 9.649 1.00 96.38 87 VAL A O 1
ATOM 688 N N . PHE A 1 88 ? -5.916 -11.584 8.213 1.00 95.81 88 PHE A N 1
ATOM 689 C CA . PHE A 1 88 ? -7.113 -11.267 8.982 1.00 95.81 88 PHE A CA 1
ATOM 690 C C . PHE A 1 88 ? -8.330 -11.720 8.181 1.00 95.81 88 PHE A C 1
ATOM 692 O O . PHE A 1 88 ? -8.622 -11.156 7.127 1.00 95.81 88 PHE A O 1
ATOM 699 N N . PHE A 1 89 ? -9.037 -12.735 8.671 1.00 94.00 89 PHE A N 1
ATOM 700 C CA . PHE A 1 89 ? -10.294 -13.166 8.064 1.00 94.00 89 PHE A CA 1
ATOM 701 C C . PHE A 1 89 ? -11.402 -12.158 8.357 1.00 94.00 89 PHE A C 1
ATOM 703 O O . PHE A 1 89 ? -11.433 -11.557 9.433 1.00 94.00 89 PHE A O 1
ATOM 710 N N . HIS A 1 90 ? -12.295 -11.974 7.386 1.00 92.69 90 HIS A N 1
ATOM 711 C CA . HIS A 1 90 ? -13.415 -11.056 7.514 1.00 92.69 90 HIS A CA 1
ATOM 712 C C . HIS A 1 90 ? -14.422 -11.557 8.551 1.00 92.69 90 HIS A C 1
ATOM 714 O O . HIS A 1 90 ? -14.967 -12.649 8.425 1.00 92.69 90 HIS A O 1
ATOM 720 N N . ASP A 1 91 ? -14.701 -10.722 9.542 1.00 92.38 91 ASP A N 1
ATOM 721 C CA . ASP A 1 91 ? -15.684 -10.966 10.602 1.00 92.38 91 ASP A CA 1
ATOM 722 C C . ASP A 1 91 ? -16.431 -9.680 11.003 1.00 92.38 91 ASP A C 1
ATOM 724 O O . ASP A 1 91 ? -17.004 -9.592 12.084 1.00 92.38 91 ASP A O 1
ATOM 728 N N . GLY A 1 92 ? -16.393 -8.661 10.139 1.00 91.81 92 GLY A N 1
ATOM 729 C CA . GLY A 1 92 ? -16.949 -7.329 10.392 1.00 91.81 92 GLY A CA 1
ATOM 730 C C . GLY A 1 92 ? -15.974 -6.330 11.028 1.00 91.81 92 GLY A C 1
ATOM 731 O O . GLY A 1 92 ? -16.114 -5.134 10.786 1.00 91.81 92 GLY A O 1
ATOM 732 N N . GLU A 1 93 ? -14.945 -6.791 11.746 1.00 93.62 93 GLU A N 1
ATOM 733 C CA . GLU A 1 93 ? -13.979 -5.933 12.465 1.00 93.62 93 GLU A CA 1
ATOM 734 C C . GLU A 1 93 ? -12.528 -6.098 11.973 1.00 93.62 93 GLU A C 1
ATOM 736 O O . GLU A 1 93 ? -11.608 -5.404 12.418 1.00 93.62 93 GLU A O 1
ATOM 741 N N . SER A 1 94 ? -12.300 -7.008 11.025 1.00 93.88 94 SER A N 1
ATOM 742 C CA . SER A 1 94 ? -10.979 -7.352 10.489 1.00 93.88 94 SER A CA 1
ATOM 743 C C . SER A 1 94 ? -10.153 -6.149 10.023 1.00 93.88 94 SER A C 1
ATOM 745 O O . SER A 1 94 ? -8.948 -6.110 10.267 1.00 93.88 94 SER A O 1
ATOM 747 N N . THR A 1 95 ? -10.787 -5.147 9.407 1.00 92.44 95 THR A N 1
ATOM 748 C CA . THR A 1 95 ? -10.126 -3.916 8.942 1.00 92.44 95 THR A CA 1
ATOM 749 C C . THR A 1 95 ? -9.542 -3.104 10.095 1.00 92.44 95 THR A C 1
ATOM 751 O O . THR A 1 95 ? -8.382 -2.698 10.033 1.00 92.44 95 THR A O 1
ATOM 754 N N . GLU A 1 96 ? -10.312 -2.893 11.164 1.00 92.75 96 GLU A N 1
ATOM 755 C CA . GLU A 1 96 ? -9.848 -2.149 12.339 1.00 92.75 96 GLU A CA 1
ATOM 756 C C . GLU A 1 96 ? -8.703 -2.893 13.028 1.00 92.75 96 GLU A C 1
ATOM 758 O O . GLU A 1 96 ? -7.678 -2.295 13.366 1.00 92.75 96 GLU A O 1
ATOM 763 N N . ARG A 1 97 ? -8.823 -4.220 13.164 1.00 96.06 97 ARG A N 1
ATOM 764 C CA . ARG A 1 97 ? -7.755 -5.045 13.740 1.00 96.06 97 ARG A CA 1
ATOM 765 C C . ARG A 1 97 ? -6.479 -5.021 12.908 1.00 96.06 97 ARG A C 1
ATOM 767 O O . ARG A 1 97 ? -5.404 -4.922 13.495 1.00 96.06 97 ARG A O 1
ATOM 774 N N . ALA A 1 98 ? -6.577 -5.077 11.580 1.00 96.31 98 ALA A N 1
ATOM 775 C CA . ALA A 1 98 ? -5.419 -4.987 10.697 1.00 96.31 98 ALA A CA 1
ATOM 776 C C . ALA A 1 98 ? -4.701 -3.638 10.861 1.00 96.31 98 ALA A C 1
ATOM 778 O O . ALA A 1 98 ? -3.490 -3.610 11.067 1.00 96.31 98 ALA A O 1
ATOM 779 N N . ILE A 1 99 ? -5.442 -2.525 10.870 1.00 93.75 99 ILE A N 1
ATOM 780 C CA . ILE A 1 99 ? -4.881 -1.180 11.088 1.00 93.75 99 ILE A CA 1
ATOM 781 C C . ILE A 1 99 ? -4.214 -1.090 12.467 1.00 93.75 99 ILE A C 1
ATOM 783 O O . ILE A 1 99 ? -3.051 -0.700 12.578 1.00 93.75 99 ILE A O 1
ATOM 787 N N . LYS A 1 100 ? -4.905 -1.529 13.524 1.00 94.50 100 LYS A N 1
ATOM 788 C CA . LYS A 1 100 ? -4.365 -1.546 14.890 1.00 94.50 100 LYS A CA 1
ATOM 789 C C . LYS A 1 100 ? -3.099 -2.396 15.000 1.00 94.50 100 LYS A C 1
ATOM 791 O O . LYS A 1 100 ? -2.154 -2.005 15.688 1.00 94.50 100 LYS A O 1
ATOM 796 N N . PHE A 1 101 ? -3.060 -3.543 14.325 1.00 96.00 101 PHE A N 1
ATOM 797 C CA . PHE A 1 101 ? -1.879 -4.395 14.266 1.00 96.00 101 PHE A CA 1
ATOM 798 C C . PHE A 1 101 ? -0.707 -3.671 13.600 1.00 96.00 101 PHE A C 1
ATOM 800 O O . PHE A 1 101 ? 0.382 -3.652 14.168 1.00 96.00 101 PHE A O 1
ATOM 807 N N . LEU A 1 102 ? -0.930 -3.014 12.457 1.00 94.50 102 LEU A N 1
ATOM 808 C CA . LEU A 1 102 ? 0.109 -2.256 11.754 1.00 94.50 102 LEU A CA 1
ATOM 809 C C . LEU A 1 102 ? 0.688 -1.130 12.621 1.00 94.50 102 LEU A C 1
ATOM 811 O O . LEU A 1 102 ? 1.909 -1.039 12.752 1.00 94.50 102 LEU A O 1
ATOM 815 N N . HIS A 1 103 ? -0.158 -0.338 13.288 1.00 92.38 103 HIS A N 1
ATOM 816 C CA . HIS A 1 103 ? 0.312 0.681 14.235 1.00 92.38 103 HIS A CA 1
ATOM 817 C C . HIS A 1 103 ? 1.114 0.066 15.389 1.00 92.38 103 HIS A C 1
ATOM 819 O O . HIS A 1 103 ? 2.158 0.589 15.776 1.00 92.38 103 HIS A O 1
ATOM 825 N N . THR A 1 104 ? 0.655 -1.072 15.918 1.00 93.94 104 THR A N 1
ATOM 826 C CA . THR A 1 104 ? 1.327 -1.774 17.020 1.00 93.94 104 THR A CA 1
ATOM 827 C C . THR A 1 104 ? 2.714 -2.264 16.608 1.00 93.94 104 THR A C 1
ATOM 829 O O . THR A 1 104 ? 3.676 -2.033 17.342 1.00 93.94 104 THR A O 1
ATOM 832 N N . VAL A 1 105 ? 2.830 -2.902 15.437 1.00 93.25 105 VAL A N 1
ATOM 833 C CA . VAL A 1 105 ? 4.105 -3.385 14.885 1.00 93.25 105 VAL A CA 1
ATOM 834 C C . VAL A 1 105 ? 5.052 -2.220 14.653 1.00 93.25 105 VAL A C 1
ATOM 836 O O . VAL A 1 105 ? 6.182 -2.272 15.124 1.00 93.25 105 VAL A O 1
ATOM 839 N N . LYS A 1 106 ? 4.582 -1.146 14.017 1.00 89.69 106 LYS A N 1
ATOM 840 C CA . LYS A 1 106 ? 5.403 0.036 13.757 1.00 89.69 106 LYS A CA 1
ATOM 841 C C . LYS A 1 106 ? 5.930 0.672 15.049 1.00 89.69 106 LYS A C 1
ATOM 843 O O . LYS A 1 106 ? 7.100 1.031 15.123 1.00 89.69 106 LYS A O 1
ATOM 848 N N . SER A 1 107 ? 5.088 0.763 16.079 1.00 90.94 107 SER A N 1
ATOM 849 C CA . SER A 1 107 ? 5.451 1.355 17.372 1.00 90.94 107 SER A CA 1
ATOM 850 C C . SER A 1 107 ? 6.422 0.489 18.189 1.00 90.94 107 SER A C 1
ATOM 852 O O . SER A 1 107 ? 7.365 1.017 18.770 1.00 90.94 107 SER A O 1
ATOM 854 N N . HIS A 1 108 ? 6.226 -0.834 18.233 1.00 93.50 108 HIS A N 1
ATOM 855 C CA . HIS A 1 108 ? 7.019 -1.728 19.094 1.00 93.50 108 HIS A CA 1
ATOM 856 C C . HIS A 1 108 ? 8.213 -2.373 18.380 1.00 93.50 108 HIS A C 1
ATOM 858 O O . HIS A 1 108 ? 9.130 -2.871 19.033 1.00 93.50 108 HIS A O 1
ATOM 864 N N . LYS A 1 109 ? 8.198 -2.411 17.045 1.00 90.31 109 LYS A N 1
ATOM 865 C CA . LYS A 1 109 ? 9.225 -3.024 16.199 1.00 90.31 109 LYS A CA 1
ATOM 866 C C . LYS A 1 109 ? 9.523 -2.122 14.994 1.00 90.31 109 LYS A C 1
ATOM 868 O O . LYS A 1 109 ? 9.144 -2.459 13.877 1.00 90.31 109 LYS A O 1
ATOM 873 N N . PRO A 1 110 ? 10.258 -1.013 15.182 1.00 84.38 110 PRO A N 1
ATOM 874 C CA . PRO A 1 110 ? 10.535 -0.051 14.108 1.00 84.38 110 PRO A CA 1
ATOM 875 C C . PRO A 1 110 ? 11.333 -0.645 12.933 1.00 84.38 110 PRO A C 1
ATOM 877 O O . PRO A 1 110 ? 11.258 -0.143 11.819 1.00 84.38 110 PRO A O 1
ATOM 880 N N . ASN A 1 111 ? 12.055 -1.748 13.160 1.00 87.50 111 ASN A N 1
ATOM 881 C CA . ASN A 1 111 ? 12.792 -2.469 12.115 1.00 87.50 111 ASN A CA 1
ATOM 882 C C . ASN A 1 111 ? 11.914 -3.466 11.332 1.00 87.50 111 ASN A C 1
ATOM 884 O O . ASN A 1 111 ? 12.382 -4.077 10.373 1.00 87.50 111 ASN A O 1
ATOM 888 N N . SER A 1 112 ? 10.661 -3.678 11.747 1.00 90.31 112 SER A N 1
ATOM 889 C CA . SER A 1 112 ? 9.685 -4.484 11.015 1.00 90.31 112 SER A CA 1
ATOM 890 C C . SER A 1 112 ? 8.911 -3.581 10.066 1.00 90.31 112 SER A C 1
ATOM 892 O O . SER A 1 112 ? 8.109 -2.750 10.485 1.00 90.31 112 SER A O 1
ATOM 894 N N . LEU A 1 113 ? 9.164 -3.753 8.773 1.00 91.12 113 LEU A N 1
ATOM 895 C CA . LEU A 1 113 ? 8.670 -2.853 7.741 1.00 91.12 113 LEU A CA 1
ATOM 896 C C . LEU A 1 113 ? 7.482 -3.476 7.013 1.00 91.12 113 LEU A C 1
ATOM 898 O O . LEU A 1 113 ? 7.488 -4.663 6.678 1.00 91.12 113 LEU A O 1
ATOM 902 N N . LEU A 1 114 ? 6.463 -2.665 6.737 1.00 94.06 114 LEU A N 1
ATOM 903 C CA . LEU A 1 114 ? 5.319 -3.099 5.950 1.00 94.06 114 LEU A CA 1
ATOM 904 C C . LEU A 1 114 ? 5.715 -3.191 4.473 1.00 94.06 114 LEU A C 1
ATOM 906 O O . LEU A 1 114 ? 5.882 -2.175 3.804 1.00 94.06 114 LEU A O 1
ATOM 910 N N . VAL A 1 115 ? 5.846 -4.409 3.948 1.00 94.56 115 VAL A N 1
ATOM 911 C CA . VAL A 1 115 ? 6.191 -4.619 2.532 1.00 94.56 115 VAL A CA 1
ATOM 912 C C . VAL A 1 115 ? 4.984 -4.367 1.636 1.00 94.56 115 VAL A C 1
ATOM 914 O O . VAL A 1 115 ? 5.050 -3.552 0.722 1.00 94.56 115 VAL A O 1
ATOM 917 N N . GLN A 1 116 ? 3.868 -5.045 1.901 1.00 95.88 116 GLN A N 1
ATOM 918 C CA . GLN A 1 116 ? 2.667 -4.966 1.077 1.00 95.88 116 GLN A CA 1
ATOM 919 C C . GLN A 1 116 ? 1.433 -5.369 1.890 1.00 95.88 116 GLN A C 1
ATOM 921 O O . GLN A 1 116 ? 1.531 -6.115 2.863 1.00 95.88 116 GLN A O 1
ATOM 926 N N . THR A 1 117 ? 0.266 -4.884 1.469 1.00 97.56 117 THR A N 1
ATOM 927 C CA . THR A 1 117 ? -1.042 -5.336 1.955 1.00 97.56 117 THR A CA 1
ATOM 928 C C . THR A 1 117 ? -1.887 -5.848 0.787 1.00 97.56 117 THR A C 1
ATOM 930 O O . THR A 1 117 ? -1.585 -5.580 -0.382 1.00 97.56 117 THR A O 1
ATOM 933 N N . LYS A 1 118 ? -2.908 -6.654 1.096 1.00 97.69 118 LYS A N 1
ATOM 934 C CA . LYS A 1 118 ? -3.879 -7.137 0.115 1.00 97.69 118 LYS A CA 1
ATOM 935 C C . LYS A 1 118 ? -5.212 -7.428 0.792 1.00 97.69 118 LYS A C 1
ATOM 937 O O . LYS A 1 118 ? -5.243 -8.057 1.844 1.00 97.69 118 LYS A O 1
ATOM 942 N N . GLU A 1 119 ? -6.299 -7.029 0.145 1.00 97.12 119 GLU A N 1
ATOM 943 C CA . GLU A 1 119 ? -7.656 -7.471 0.463 1.00 97.12 119 GLU A CA 1
ATOM 944 C C . GLU A 1 119 ? -8.201 -8.256 -0.730 1.00 97.12 119 GLU A C 1
ATOM 946 O O . GLU A 1 119 ? -8.265 -7.746 -1.853 1.00 97.12 119 GLU A O 1
ATOM 951 N N . VAL A 1 120 ? -8.528 -9.526 -0.503 1.00 96.06 120 VAL A N 1
ATOM 952 C CA . VAL A 1 120 ? -8.924 -10.458 -1.558 1.00 96.06 120 VAL A CA 1
ATOM 953 C C . VAL A 1 120 ? -9.884 -11.506 -1.005 1.00 96.06 120 VAL A C 1
ATOM 955 O O . VAL A 1 120 ? -9.766 -11.915 0.149 1.00 96.06 120 VAL A O 1
ATOM 958 N N . ALA A 1 121 ? -10.826 -11.946 -1.837 1.00 94.88 121 ALA A N 1
ATOM 959 C CA . ALA A 1 1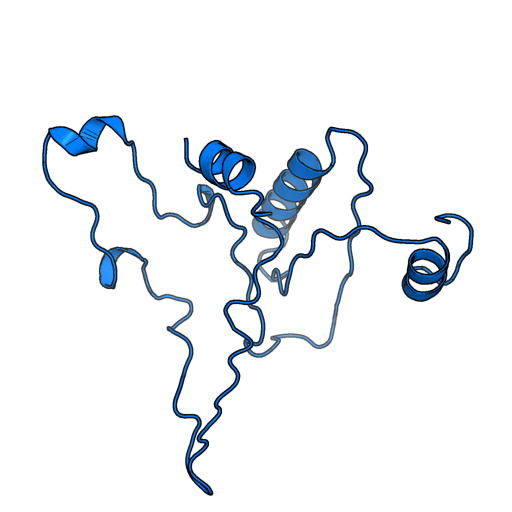21 ? -11.605 -13.141 -1.549 1.00 94.88 121 ALA A CA 1
ATOM 960 C C . ALA A 1 121 ? -10.694 -14.368 -1.678 1.00 94.88 121 ALA A C 1
ATOM 962 O O . ALA A 1 121 ? -10.018 -14.531 -2.691 1.00 94.88 121 ALA A O 1
ATOM 963 N N . MET A 1 122 ? -10.670 -15.212 -0.653 1.00 93.75 122 MET A N 1
ATOM 964 C CA . MET A 1 122 ? -9.839 -16.411 -0.613 1.00 93.75 122 MET A CA 1
ATOM 965 C C . MET A 1 122 ? -10.745 -17.637 -0.694 1.00 93.75 122 MET A C 1
ATOM 967 O O . MET A 1 122 ? -11.617 -17.803 0.158 1.00 93.75 122 MET A O 1
ATOM 971 N N . GLY A 1 123 ? -10.570 -18.462 -1.727 1.00 93.06 123 GLY A N 1
ATOM 972 C CA . GLY A 1 123 ? -11.267 -19.743 -1.823 1.00 93.06 123 GLY A CA 1
ATOM 973 C C . GLY A 1 123 ? -10.595 -20.839 -0.981 1.00 93.06 123 GLY A C 1
ATOM 974 O O . GLY A 1 123 ? -9.446 -20.668 -0.562 1.00 93.06 123 GLY A O 1
ATOM 975 N N . PRO A 1 124 ? -11.254 -21.996 -0.793 1.00 92.38 124 PRO A N 1
ATOM 976 C CA . PRO A 1 124 ? -10.685 -23.154 -0.094 1.00 92.38 124 PRO A CA 1
ATOM 977 C C . PRO A 1 124 ? -9.305 -23.579 -0.620 1.00 92.38 124 PRO A C 1
ATOM 979 O O . PRO A 1 124 ? -8.373 -23.793 0.155 1.00 92.38 124 PRO A O 1
ATOM 982 N N . ASP A 1 125 ? -9.144 -23.622 -1.946 1.00 93.44 125 ASP A N 1
ATOM 983 C CA . ASP A 1 125 ? -7.885 -24.011 -2.593 1.00 93.44 125 ASP A CA 1
ATOM 984 C C . ASP A 1 125 ? -6.773 -22.970 -2.384 1.00 93.44 125 ASP A C 1
ATOM 986 O O . ASP A 1 125 ? -5.593 -23.315 -2.284 1.00 93.44 125 ASP A O 1
ATOM 990 N N . ASP A 1 126 ? -7.126 -21.681 -2.314 1.00 93.25 126 ASP A N 1
ATOM 991 C CA . ASP A 1 126 ? -6.177 -20.615 -1.988 1.00 93.25 126 ASP A CA 1
ATOM 992 C C . ASP A 1 126 ? -5.724 -20.732 -0.530 1.00 93.25 126 ASP A C 1
ATOM 994 O O . ASP A 1 126 ? -4.524 -20.682 -0.256 1.00 93.25 126 ASP A O 1
ATOM 998 N N . ALA A 1 127 ? -6.666 -20.943 0.394 1.00 92.75 127 ALA A N 1
ATOM 999 C CA . ALA A 1 127 ? -6.381 -21.112 1.814 1.00 92.75 127 ALA A CA 1
ATOM 1000 C C . ALA A 1 127 ? -5.474 -22.325 2.054 1.00 92.75 127 ALA A C 1
ATOM 1002 O O . ALA A 1 127 ? -4.446 -22.212 2.725 1.00 92.75 127 ALA A O 1
ATOM 1003 N N . GLN A 1 128 ? -5.777 -23.467 1.431 1.00 93.62 128 GLN A N 1
ATOM 1004 C CA . GLN A 1 128 ? -4.929 -24.652 1.528 1.00 93.62 128 GLN A CA 1
ATOM 1005 C C . GLN A 1 128 ? -3.520 -24.393 0.980 1.00 93.62 128 GLN A C 1
ATOM 1007 O O . GLN A 1 128 ? -2.541 -24.825 1.590 1.00 93.62 128 GLN A O 1
ATOM 1012 N N . ARG A 1 129 ? -3.391 -23.665 -0.136 1.00 94.06 129 ARG A N 1
ATOM 1013 C CA . ARG A 1 129 ? -2.087 -23.328 -0.730 1.00 94.06 129 ARG A CA 1
ATOM 1014 C C . ARG A 1 129 ? -1.258 -22.403 0.159 1.00 94.06 129 ARG A C 1
ATOM 1016 O O . ARG A 1 129 ? -0.048 -22.580 0.242 1.00 94.06 129 ARG A O 1
ATOM 1023 N N . VAL A 1 130 ? -1.891 -21.416 0.791 1.00 94.12 130 VAL A N 1
ATOM 1024 C CA . VAL A 1 130 ? -1.209 -20.405 1.614 1.00 94.12 130 VAL A CA 1
ATOM 1025 C C . VAL A 1 130 ? -0.858 -20.950 2.998 1.00 94.12 130 VAL A C 1
ATOM 1027 O O . VAL A 1 130 ? 0.251 -20.727 3.476 1.00 94.12 130 VAL A O 1
ATOM 1030 N N . PHE A 1 131 ? -1.775 -21.674 3.641 1.00 93.69 131 PHE A N 1
ATOM 1031 C CA . PHE A 1 131 ? -1.608 -22.139 5.022 1.00 93.69 131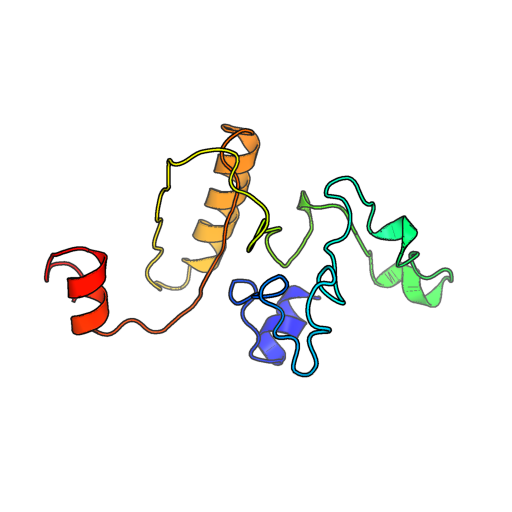 PHE A CA 1
ATOM 1032 C C . PHE A 1 131 ? -1.108 -23.583 5.133 1.00 93.69 131 PHE A C 1
ATOM 1034 O O . PHE A 1 131 ? -0.795 -24.035 6.233 1.00 93.69 131 PHE A O 1
ATOM 1041 N N . GLY A 1 132 ? -1.062 -24.331 4.026 1.00 90.69 132 GLY A N 1
ATOM 1042 C CA . GLY A 1 132 ? -0.655 -25.739 4.013 1.00 90.69 132 GLY A CA 1
ATOM 1043 C C . GLY A 1 132 ? -1.630 -26.678 4.733 1.00 90.69 132 GLY A C 1
ATOM 1044 O O . GLY A 1 132 ? -1.271 -27.813 5.038 1.00 90.69 132 GLY A O 1
ATOM 1045 N N . SER A 1 133 ? -2.848 -26.217 5.037 1.00 85.75 133 SER A N 1
ATOM 1046 C CA . SER A 1 133 ? -3.860 -26.961 5.790 1.00 85.75 133 SER A CA 1
ATOM 1047 C C . SER A 1 133 ? -5.269 -26.629 5.304 1.00 85.75 133 SER A C 1
ATOM 1049 O O . SER A 1 133 ? -5.551 -25.493 4.929 1.00 85.75 133 SER A O 1
ATOM 1051 N N . SER A 1 134 ? -6.173 -27.609 5.379 1.00 82.25 134 SER A N 1
ATOM 1052 C CA . SER A 1 134 ? -7.607 -27.437 5.122 1.00 82.25 134 SER A CA 1
ATOM 1053 C C . SER A 1 134 ? -8.375 -26.850 6.313 1.00 82.25 134 SER A C 1
ATOM 1055 O O . SER A 1 134 ? -9.587 -26.704 6.241 1.00 82.25 134 SER A O 1
ATOM 1057 N N . SER A 1 135 ? -7.710 -26.529 7.429 1.00 84.31 135 SER A N 1
ATOM 1058 C CA . SER A 1 135 ? -8.359 -25.956 8.624 1.00 84.31 135 SER A CA 1
ATOM 1059 C C . SER A 1 135 ? -8.948 -24.557 8.413 1.00 84.31 135 SER A C 1
ATOM 1061 O O . SER A 1 135 ? -9.723 -24.104 9.249 1.00 84.31 135 SER A O 1
ATOM 1063 N N . TYR A 1 136 ? -8.555 -23.878 7.335 1.00 77.31 136 TYR A N 1
ATOM 1064 C CA . TYR A 1 136 ? -8.970 -22.515 6.991 1.00 77.31 136 TYR A CA 1
ATOM 1065 C C . TYR A 1 136 ? -9.768 -22.460 5.676 1.00 77.31 136 TYR A C 1
ATOM 1067 O O . TYR A 1 136 ? -9.919 -21.380 5.106 1.00 77.31 136 TYR A O 1
ATOM 1075 N N . ALA A 1 137 ? -10.191 -23.628 5.178 1.00 67.75 137 ALA A N 1
ATOM 1076 C CA . ALA A 1 137 ? -11.016 -23.792 3.986 1.00 67.75 137 ALA A CA 1
ATOM 1077 C C . ALA A 1 137 ? -12.506 -23.571 4.283 1.00 67.75 137 ALA A C 1
ATOM 1079 O O . ALA A 1 137 ? -12.936 -23.879 5.419 1.00 67.75 137 ALA A O 1
#

Radius of gyration: 18.48 Å; Cα contacts (8 Å, |Δi|>4): 90; chains: 1; bounding box: 39×57×43 Å

Secondary structure (DSSP, 8-state):
-HHHHHHHTT--TT---TT----SSPPTTS--S--PPPTT--GGGTSPPPPSGGGGGG----STTT-SS----TTSPPS-S---------SSSHHHHHHHHHHHHHHH-TT------------HHHHHHHHSSGGG-

Foldseek 3Di:
DVLVVCVVVVHDLQPDQPPPDDDPDADPPDDGPDDDDDPPDFPCVPPNDDDDPVCPVVPDDRDQLPDPRHDACAPPDDPDPDDDDDDFDDDPCSVVVVSVVSVVCCVPPVSDGHHGGDDDDADQVNCCVVVVDSPVD

Solvent-accessible surface area (backbone atoms only — not comparable to full-atom values): 9338 Å² total; per-residue (Å²): 111,66,68,55,52,33,57,78,67,74,46,59,60,38,62,66,68,89,60,76,76,83,73,92,75,75,57,84,97,55,75,70,99,66,84,78,79,65,92,85,62,56,60,58,84,79,51,65,79,81,82,59,80,89,52,62,84,67,70,85,76,79,52,79,88,76,44,79,49,74,82,53,54,51,74,55,84,72,96,58,94,77,84,84,90,83,87,72,70,87,75,91,50,32,67,60,51,51,53,53,47,52,54,48,43,46,72,78,34,74,88,56,74,54,43,76,58,73,74,76,93,74,52,48,71,52,30,26,68,74,71,74,37,71,89,71,79